Protein AF-A0A357N258-F1 (afdb_monomer_lite)

pLDDT: mean 84.49, std 18.46, range [40.38, 98.12]

Radius of gyration: 42.95 Å; chains: 1; bounding box: 142×40×71 Å

Structure (mmCIF, N/CA/C/O backbone):
data_AF-A0A357N258-F1
#
_entry.id   AF-A0A357N258-F1
#
loop_
_atom_site.group_PDB
_atom_site.id
_atom_site.type_symbol
_atom_site.label_atom_id
_atom_site.label_alt_id
_atom_site.label_comp_id
_atom_site.label_asym_id
_atom_site.label_entity_id
_atom_site.label_seq_id
_atom_site.pdbx_PDB_ins_code
_atom_site.Cartn_x
_atom_site.Cartn_y
_atom_site.Cartn_z
_atom_site.occupancy
_atom_site.B_iso_or_equiv
_atom_site.auth_seq_id
_atom_site.auth_comp_id
_atom_site.auth_asym_id
_atom_site.auth_atom_id
_atom_site.pdbx_PDB_model_num
ATOM 1 N N . LEU A 1 1 ? -15.682 -0.866 11.679 1.00 85.69 1 LEU A N 1
ATOM 2 C CA . LEU A 1 1 ? -14.856 -0.984 12.902 1.00 85.69 1 LEU A CA 1
ATOM 3 C C . LEU A 1 1 ? -14.341 -2.413 12.978 1.00 85.69 1 LEU A C 1
ATOM 5 O O . LEU A 1 1 ? -15.060 -3.310 12.553 1.00 85.69 1 LEU A O 1
ATOM 9 N N . LEU A 1 2 ? -13.116 -2.601 13.452 1.00 93.31 2 LEU A N 1
ATOM 10 C CA . LEU A 1 2 ? -12.487 -3.898 13.707 1.00 93.31 2 LEU A CA 1
ATOM 11 C C . LEU A 1 2 ? -12.126 -3.965 15.192 1.00 93.31 2 LEU A C 1
ATOM 13 O O . LEU A 1 2 ? -11.734 -2.947 15.751 1.00 93.31 2 LEU A O 1
ATOM 17 N N . SER A 1 3 ? -12.237 -5.127 15.827 1.00 91.81 3 SER A N 1
ATOM 18 C CA .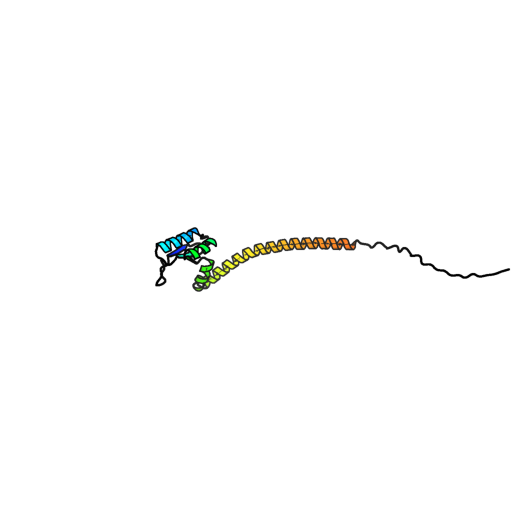 SER A 1 3 ? -11.905 -5.284 17.247 1.00 91.81 3 SER A CA 1
ATOM 19 C C . SER A 1 3 ? -10.856 -6.373 17.431 1.00 91.81 3 SER A C 1
ATOM 21 O O . SER A 1 3 ? -10.958 -7.428 16.810 1.00 91.81 3 SER A O 1
ATOM 23 N N . ASP A 1 4 ? -9.865 -6.123 18.288 1.00 90.06 4 ASP A N 1
ATOM 24 C CA . ASP A 1 4 ? -8.825 -7.099 18.668 1.00 90.06 4 ASP A CA 1
ATOM 25 C C . ASP A 1 4 ? -9.102 -7.755 20.036 1.00 90.06 4 ASP A C 1
ATOM 27 O O . ASP A 1 4 ? -8.235 -8.404 20.618 1.00 90.06 4 ASP A O 1
ATOM 31 N N . GLY A 1 5 ? -10.325 -7.578 20.548 1.00 90.62 5 GLY A N 1
ATOM 32 C CA . GLY A 1 5 ? -10.726 -7.905 21.912 1.00 90.62 5 GLY A CA 1
ATOM 33 C C . GLY A 1 5 ? -10.908 -6.619 22.720 1.00 90.62 5 GLY A C 1
ATOM 34 O O . GLY A 1 5 ? -11.983 -6.024 22.645 1.00 90.62 5 GLY A O 1
ATOM 35 N N . PRO A 1 6 ? -9.892 -6.163 23.476 1.00 91.06 6 PRO A N 1
ATOM 36 C CA . PRO A 1 6 ? -10.005 -4.978 24.325 1.00 91.06 6 PRO A CA 1
ATOM 37 C C . PRO A 1 6 ? -10.041 -3.660 23.542 1.00 91.06 6 PRO A C 1
ATOM 39 O O . PRO A 1 6 ? -10.493 -2.655 24.087 1.00 91.06 6 PRO A O 1
ATOM 42 N N . ASN A 1 7 ? -9.572 -3.631 22.288 1.00 92.81 7 ASN A N 1
ATOM 43 C CA . ASN A 1 7 ? -9.514 -2.407 21.498 1.00 92.81 7 ASN A CA 1
ATOM 44 C C . ASN A 1 7 ? -10.436 -2.461 20.284 1.00 92.81 7 ASN A C 1
ATOM 46 O O . ASN A 1 7 ? -10.644 -3.506 19.665 1.00 92.81 7 ASN A O 1
ATOM 50 N N . THR A 1 8 ? -10.920 -1.282 19.900 1.00 95.88 8 THR A N 1
ATOM 51 C CA . THR A 1 8 ? -11.628 -1.060 18.638 1.00 95.88 8 THR 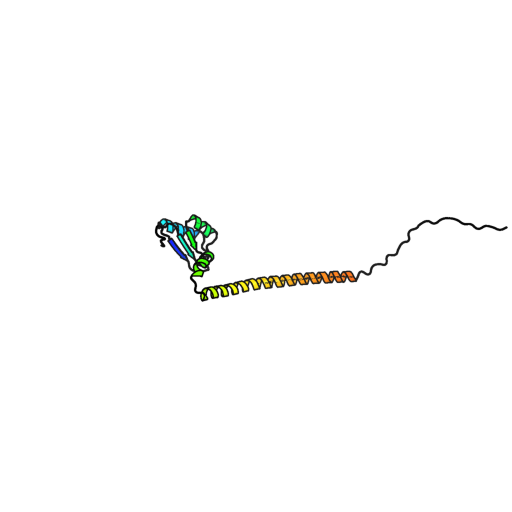A CA 1
ATOM 52 C C . THR A 1 8 ? -10.781 -0.186 17.720 1.00 95.88 8 THR A C 1
ATOM 54 O O . THR A 1 8 ? -10.117 0.740 18.177 1.00 95.88 8 THR A O 1
ATOM 57 N N . TRP A 1 9 ? -10.822 -0.471 16.425 1.00 96.62 9 TRP A N 1
ATOM 58 C CA . TRP A 1 9 ? -10.047 0.161 15.366 1.00 96.62 9 TRP A CA 1
ATOM 59 C C . TRP A 1 9 ? -10.969 0.657 14.253 1.00 96.62 9 TRP A C 1
ATOM 61 O O . TRP A 1 9 ? -11.891 -0.047 13.818 1.00 96.62 9 TRP A O 1
ATOM 71 N N . LEU A 1 10 ? -10.712 1.864 13.752 1.00 97.44 10 LEU A N 1
ATOM 72 C CA . LEU A 1 10 ? -11.411 2.394 12.586 1.00 97.44 10 LEU A CA 1
ATOM 73 C C . LEU A 1 10 ? -10.680 1.992 11.308 1.00 97.44 10 LEU A C 1
ATOM 75 O O . LEU A 1 10 ? -9.597 2.490 11.023 1.00 97.44 10 LEU A O 1
ATOM 79 N N . VAL A 1 11 ? -11.288 1.107 10.523 1.00 96.94 11 VAL A N 1
ATOM 80 C CA . VAL A 1 11 ? -10.700 0.628 9.268 1.00 96.94 11 VAL A CA 1
ATOM 81 C C . VAL A 1 11 ? -11.205 1.465 8.100 1.00 96.94 11 VAL A C 1
ATOM 83 O O . VAL A 1 11 ? -12.414 1.630 7.934 1.00 96.94 11 VAL A O 1
ATOM 86 N N . SER A 1 12 ? -10.281 1.953 7.278 1.00 96.00 12 SER A N 1
ATOM 87 C CA . SER A 1 12 ? -10.554 2.618 6.008 1.00 96.00 12 SER A CA 1
ATOM 88 C C . SER A 1 12 ? -9.860 1.864 4.881 1.00 96.00 12 SER A C 1
ATOM 90 O O . SER A 1 12 ? -8.638 1.720 4.876 1.00 96.00 12 SER A O 1
ATOM 92 N N . CYS A 1 13 ? -10.646 1.387 3.918 1.00 95.50 13 CYS A N 1
ATOM 93 C CA . CYS A 1 13 ? -10.145 0.677 2.747 1.00 95.50 13 CYS A CA 1
ATOM 94 C C . CYS A 1 13 ? -10.255 1.577 1.512 1.00 95.50 13 CYS A C 1
ATOM 96 O O . CYS A 1 13 ? -11.341 2.048 1.169 1.00 95.50 13 CYS A O 1
ATOM 98 N N . LYS A 1 14 ? -9.136 1.801 0.819 1.00 92.31 14 LYS A N 1
ATOM 99 C CA . LYS A 1 14 ? -9.077 2.516 -0.464 1.00 92.31 14 LYS A CA 1
ATOM 100 C C . LYS A 1 14 ? -8.501 1.593 -1.533 1.00 92.31 14 LYS A C 1
ATOM 102 O O . LYS A 1 14 ? -7.333 1.217 -1.468 1.00 92.31 14 LYS A O 1
ATOM 107 N N . HIS A 1 15 ? -9.312 1.249 -2.525 1.00 90.25 15 HIS A N 1
ATOM 108 C CA . HIS A 1 15 ? -8.920 0.352 -3.611 1.00 90.25 15 HIS A CA 1
ATOM 109 C C . HIS A 1 15 ? -8.378 1.127 -4.822 1.00 90.25 15 HIS A C 1
ATOM 111 O O . HIS A 1 15 ? -8.934 2.161 -5.186 1.00 90.25 15 HIS A O 1
ATOM 117 N N . GLY A 1 16 ? -7.315 0.615 -5.449 1.00 89.25 16 GLY A N 1
ATOM 118 C CA . GLY A 1 16 ? -6.722 1.165 -6.669 1.00 89.25 16 GLY A CA 1
ATOM 119 C C . GLY A 1 16 ? -5.239 1.535 -6.543 1.00 89.25 16 GLY A C 1
ATOM 120 O O . GLY A 1 16 ? -4.819 2.250 -5.633 1.00 89.25 16 GLY A O 1
ATOM 121 N N . LEU A 1 17 ? -4.450 1.114 -7.534 1.00 90.06 17 LEU A N 1
ATOM 122 C CA . LEU A 1 17 ? -2.988 1.292 -7.600 1.00 90.06 17 LEU A CA 1
ATOM 123 C C . LEU A 1 17 ? -2.534 2.754 -7.793 1.00 90.06 17 LEU A C 1
ATOM 125 O O . LEU A 1 17 ? -1.391 3.117 -7.489 1.00 90.06 17 LEU A O 1
ATOM 129 N N . ALA A 1 18 ? -3.421 3.604 -8.318 1.00 92.25 18 ALA A N 1
ATOM 130 C CA . ALA A 1 18 ? -3.134 5.012 -8.583 1.00 92.25 18 ALA A CA 1
ATOM 131 C C . ALA A 1 18 ? -3.230 5.894 -7.328 1.00 92.25 18 ALA A C 1
ATOM 133 O O . ALA A 1 18 ? -2.692 7.000 -7.329 1.00 92.25 18 ALA A O 1
ATOM 134 N N . TYR A 1 19 ? -3.864 5.417 -6.250 1.00 90.12 19 TYR A N 1
ATOM 135 C CA . TYR A 1 19 ? -4.030 6.215 -5.039 1.00 90.12 19 TYR A CA 1
ATOM 136 C C . TYR A 1 19 ? -2.679 6.586 -4.419 1.00 90.12 19 TYR A C 1
ATOM 138 O O . TYR A 1 19 ? -1.803 5.740 -4.209 1.00 90.12 19 TYR A O 1
ATOM 146 N N . ARG A 1 20 ? -2.538 7.881 -4.128 1.00 95.31 20 ARG A N 1
ATOM 147 C CA . ARG A 1 20 ? -1.450 8.469 -3.350 1.00 95.31 20 ARG A CA 1
ATOM 148 C C . ARG A 1 20 ? -2.071 9.102 -2.118 1.00 95.31 20 ARG A C 1
ATOM 150 O O . ARG A 1 20 ? -2.828 10.063 -2.234 1.00 95.31 20 ARG A O 1
ATOM 157 N N . ILE A 1 21 ? -1.844 8.500 -0.956 1.00 95.94 21 ILE A N 1
ATOM 158 C CA . ILE A 1 21 ? -2.441 8.979 0.290 1.00 95.94 21 ILE A CA 1
ATOM 159 C C . ILE A 1 21 ? -1.448 9.901 0.988 1.00 95.94 21 ILE A C 1
ATOM 161 O O . ILE A 1 21 ? -0.381 9.463 1.415 1.00 95.94 21 ILE A O 1
ATOM 165 N N . GLY A 1 22 ? -1.816 11.172 1.097 1.00 96.56 22 GLY A N 1
ATOM 166 C CA . GLY A 1 22 ? -1.041 12.182 1.805 1.00 96.56 22 GLY A CA 1
ATOM 167 C C . GLY A 1 22 ? -1.503 12.399 3.247 1.00 96.56 22 GLY A C 1
ATOM 168 O O . GLY A 1 22 ? -2.453 11.786 3.741 1.00 96.56 22 GLY A O 1
ATOM 169 N N . THR A 1 23 ? -0.846 13.347 3.907 1.00 98.06 23 THR A N 1
ATOM 170 C CA . THR A 1 23 ? -1.051 13.729 5.313 1.00 98.06 23 THR A CA 1
ATOM 171 C C . THR A 1 23 ? -2.501 14.062 5.660 1.00 98.06 23 THR A C 1
ATOM 173 O O . THR A 1 23 ? -2.979 13.668 6.720 1.00 98.06 23 THR A O 1
ATOM 176 N N . ALA A 1 24 ? -3.224 14.762 4.778 1.00 97.44 24 ALA A N 1
ATOM 177 C CA . ALA A 1 24 ? -4.591 15.209 5.053 1.00 97.44 24 ALA A CA 1
ATOM 178 C C . ALA A 1 24 ? -5.548 14.035 5.319 1.00 97.44 24 ALA A C 1
ATOM 180 O O . ALA A 1 24 ? -6.217 14.010 6.348 1.00 97.44 24 ALA A O 1
ATOM 181 N N . ALA A 1 25 ? -5.540 13.027 4.443 1.00 95.94 25 ALA A N 1
ATOM 182 C CA . ALA A 1 25 ? -6.396 11.848 4.572 1.00 95.94 25 ALA A CA 1
ATOM 183 C C . ALA A 1 25 ? -6.056 11.009 5.817 1.00 95.94 25 ALA A C 1
ATOM 185 O O . ALA A 1 25 ? -6.940 10.440 6.454 1.00 95.94 25 ALA A O 1
ATOM 186 N N . VAL A 1 26 ? -4.775 10.945 6.187 1.00 97.75 26 VAL A N 1
ATOM 187 C CA . VAL A 1 26 ? -4.323 10.242 7.395 1.00 97.75 26 VAL A CA 1
ATOM 188 C C . VAL A 1 26 ? -4.747 10.983 8.663 1.00 97.75 26 VAL A C 1
ATOM 190 O O . VAL A 1 26 ? -5.240 10.362 9.604 1.00 97.75 26 VAL A O 1
ATOM 193 N N . ASN A 1 27 ? -4.604 12.311 8.681 1.00 98.12 27 ASN A N 1
ATOM 194 C CA . ASN A 1 27 ? -5.049 13.149 9.793 1.00 98.12 27 ASN A CA 1
ATOM 195 C C . ASN A 1 27 ? -6.559 13.053 10.002 1.00 98.12 27 ASN A C 1
ATOM 197 O O . ASN A 1 27 ? -7.008 12.944 11.141 1.00 98.12 27 ASN A O 1
ATOM 201 N N . GLU A 1 28 ? -7.327 13.058 8.914 1.00 97.88 28 GLU A N 1
ATOM 202 C CA . GLU A 1 28 ? -8.772 12.860 8.960 1.00 97.88 28 GLU A CA 1
ATOM 203 C C . GLU A 1 28 ? -9.114 11.497 9.571 1.00 97.88 28 GLU A C 1
ATOM 205 O O . GLU A 1 28 ? -9.854 11.438 10.550 1.00 97.88 28 GLU A O 1
ATOM 210 N N . LEU A 1 29 ? -8.512 10.409 9.077 1.00 97.81 29 LEU A N 1
ATOM 211 C CA . LEU A 1 29 ? -8.757 9.068 9.609 1.00 97.81 29 LEU A CA 1
ATOM 212 C C . LEU A 1 29 ? -8.436 8.969 11.107 1.00 97.81 29 LEU A C 1
ATOM 214 O O . LEU A 1 29 ? -9.236 8.431 11.871 1.00 97.81 29 LEU A O 1
ATOM 218 N N . GLY A 1 30 ? -7.292 9.506 11.535 1.00 97.62 30 GLY A N 1
ATOM 219 C CA . GLY A 1 30 ? -6.911 9.527 12.947 1.00 97.62 30 GLY A CA 1
ATOM 220 C C . GLY A 1 30 ? -7.866 10.358 13.805 1.00 97.62 30 GLY A C 1
ATOM 221 O O . GLY A 1 30 ? -8.216 9.952 14.914 1.00 97.62 30 GLY A O 1
ATOM 222 N N . ALA A 1 31 ? -8.338 11.497 13.293 1.00 97.69 31 ALA A N 1
ATOM 223 C CA . ALA A 1 31 ? -9.328 12.320 13.979 1.00 97.69 31 ALA A CA 1
ATOM 224 C C . ALA A 1 31 ? -10.668 11.586 14.133 1.00 97.69 31 ALA A C 1
ATOM 226 O O . ALA A 1 31 ? -11.193 11.529 15.245 1.00 97.69 31 ALA A O 1
ATOM 227 N N . VAL A 1 32 ? -11.186 10.967 13.066 1.00 97.81 32 VAL A N 1
ATOM 228 C CA . VAL A 1 32 ? -12.437 10.192 13.122 1.00 97.81 32 VAL A CA 1
ATOM 229 C C . VAL A 1 32 ? -12.292 8.984 14.049 1.00 97.81 32 VAL A C 1
ATOM 231 O O . VAL A 1 32 ? -13.203 8.707 14.825 1.00 97.81 32 VAL A O 1
ATOM 234 N N . ALA A 1 33 ? -11.144 8.299 14.037 1.00 97.12 33 ALA A N 1
ATOM 235 C CA . ALA A 1 33 ? -10.884 7.179 14.939 1.00 97.12 33 ALA A CA 1
ATOM 236 C C . ALA A 1 33 ? -10.984 7.605 16.413 1.00 97.12 33 ALA A C 1
ATOM 238 O O . ALA A 1 33 ? -11.713 6.980 17.183 1.00 97.12 33 ALA A O 1
ATOM 239 N N . ARG A 1 34 ? -10.325 8.709 16.792 1.00 95.75 34 ARG A N 1
ATOM 240 C CA . ARG A 1 34 ? -10.377 9.238 18.165 1.00 95.75 34 ARG A CA 1
ATOM 241 C C . ARG A 1 34 ? -11.770 9.709 18.562 1.00 95.75 34 ARG A C 1
ATOM 243 O O . ARG A 1 34 ? -12.220 9.402 19.661 1.00 95.75 34 ARG A O 1
ATOM 250 N N . LEU A 1 35 ? -12.456 10.433 17.676 1.00 96.38 35 LEU A N 1
ATOM 251 C CA . LEU A 1 35 ? -13.828 10.886 17.923 1.00 96.38 35 LEU A CA 1
ATOM 252 C C . LEU A 1 35 ? -14.792 9.705 18.095 1.00 96.38 35 LEU A C 1
ATOM 254 O O . LEU A 1 35 ? -15.722 9.783 18.888 1.00 96.38 35 LEU A O 1
ATOM 258 N N . GLY A 1 36 ? -14.542 8.600 17.391 1.00 93.69 36 GLY A N 1
ATOM 259 C CA . GLY A 1 36 ? -15.295 7.354 17.511 1.00 93.69 36 GLY A CA 1
ATOM 260 C C . GLY A 1 36 ? -14.896 6.465 18.693 1.00 93.69 36 GLY A C 1
ATOM 261 O O . GLY A 1 36 ? -15.399 5.349 18.783 1.00 93.69 36 GLY A O 1
ATOM 262 N N . GLY A 1 37 ? -13.982 6.905 19.568 1.00 94.19 37 GLY A N 1
ATOM 263 C CA . GLY A 1 37 ? -13.512 6.115 20.712 1.00 94.19 37 GLY A CA 1
ATOM 264 C C . GLY A 1 37 ? -12.664 4.893 20.338 1.00 94.19 37 GLY A C 1
ATOM 265 O O . GLY A 1 37 ? -12.471 4.001 21.162 1.00 94.19 37 GLY A O 1
ATOM 266 N N . ALA A 1 38 ? -12.162 4.822 19.103 1.00 96.56 38 ALA A N 1
ATOM 267 C CA . ALA A 1 38 ? -11.245 3.774 18.681 1.00 96.56 38 ALA A CA 1
ATOM 268 C C . ALA A 1 38 ? -9.829 4.045 19.218 1.00 96.56 38 ALA A C 1
ATOM 270 O O . ALA A 1 38 ? -9.406 5.193 19.359 1.00 96.56 38 ALA A O 1
ATOM 271 N N . LYS A 1 39 ? -9.060 2.977 19.445 1.00 95.06 39 LYS A N 1
ATOM 272 C CA . LYS A 1 39 ? -7.630 3.042 19.785 1.00 95.06 39 LYS A CA 1
ATOM 273 C C . LYS A 1 39 ? -6.806 3.713 18.683 1.00 95.06 39 LYS A C 1
ATOM 275 O O . LYS A 1 39 ? -5.797 4.348 18.971 1.00 95.06 39 LYS A O 1
ATOM 280 N N . GLY A 1 40 ? -7.226 3.552 17.431 1.00 95.88 40 GLY A N 1
ATOM 281 C CA . GLY A 1 40 ? -6.518 4.070 16.271 1.00 95.88 40 GLY A CA 1
ATOM 282 C C . GLY A 1 40 ? -7.240 3.784 14.960 1.00 95.88 40 GLY A C 1
ATOM 283 O O . GLY A 1 40 ? -8.333 3.203 14.932 1.00 95.88 40 GLY A O 1
ATOM 284 N N . GLY A 1 41 ? -6.613 4.215 13.870 1.00 97.38 41 GLY A N 1
ATOM 285 C CA . GLY A 1 41 ? -7.055 3.934 12.507 1.00 97.38 41 GLY A CA 1
ATOM 286 C C . GLY A 1 41 ? -6.238 2.815 11.861 1.00 97.38 41 GLY A C 1
ATOM 287 O O . GLY A 1 41 ? -5.064 2.653 12.170 1.00 97.38 41 GLY A O 1
ATOM 288 N N . LEU A 1 42 ? -6.837 2.080 10.929 1.00 97.25 42 LEU A N 1
ATOM 289 C CA . LEU A 1 42 ? -6.148 1.162 10.025 1.00 97.25 42 LEU A CA 1
ATOM 290 C C . LEU A 1 42 ? -6.483 1.565 8.590 1.00 97.25 42 LEU A C 1
ATOM 292 O O . LEU A 1 42 ? -7.634 1.477 8.165 1.00 97.25 42 LEU A O 1
ATOM 296 N N . LEU A 1 43 ? -5.482 2.026 7.848 1.00 97.31 43 LEU A N 1
ATOM 297 C CA . LEU A 1 43 ? -5.598 2.379 6.441 1.00 97.31 43 LEU A CA 1
ATOM 298 C C . LEU A 1 43 ? -5.075 1.229 5.582 1.00 97.31 43 LEU A C 1
ATOM 300 O O . LEU A 1 43 ? -3.888 0.911 5.629 1.00 97.31 43 LEU A O 1
ATOM 304 N N . ILE A 1 44 ? -5.946 0.658 4.754 1.00 97.00 44 ILE A N 1
ATOM 305 C CA . ILE A 1 44 ? -5.593 -0.404 3.810 1.00 97.00 44 ILE A CA 1
ATOM 306 C C . ILE A 1 44 ? -5.729 0.132 2.390 1.00 97.00 44 ILE A C 1
ATOM 308 O O . ILE A 1 44 ? -6.790 0.634 2.004 1.00 97.00 44 ILE A O 1
ATOM 312 N N . THR A 1 45 ? -4.666 0.025 1.595 1.00 96.19 45 THR A N 1
ATOM 313 C CA . THR A 1 45 ? -4.703 0.403 0.183 1.00 96.19 45 THR A CA 1
ATOM 314 C C . THR A 1 45 ? -3.735 -0.390 -0.684 1.00 96.19 45 THR A C 1
ATOM 316 O O . THR A 1 45 ? -2.639 -0.742 -0.271 1.00 96.19 45 THR A O 1
ATOM 319 N N . GLU A 1 46 ? -4.126 -0.628 -1.932 1.00 95.56 46 GLU A N 1
ATOM 320 C CA . GLU A 1 46 ? -3.226 -1.165 -2.960 1.00 95.56 46 GLU A CA 1
ATOM 321 C C . GLU A 1 46 ? -2.268 -0.105 -3.516 1.00 95.56 46 GLU A C 1
ATOM 323 O O . GLU A 1 46 ? -1.213 -0.439 -4.057 1.00 95.56 46 GLU A O 1
ATOM 328 N N . GLY A 1 47 ? -2.642 1.174 -3.404 1.00 94.88 47 GLY A N 1
ATOM 329 C CA . GLY A 1 47 ? -1.821 2.306 -3.807 1.00 94.88 47 GLY A CA 1
ATOM 330 C C . GLY A 1 47 ? -0.642 2.528 -2.862 1.00 94.88 47 GLY A C 1
ATOM 331 O O . GLY A 1 47 ? -0.137 1.613 -2.213 1.00 94.88 47 GLY A O 1
ATOM 332 N N . ARG A 1 48 ? -0.169 3.771 -2.777 1.00 96.94 48 ARG A N 1
ATOM 333 C CA . ARG A 1 48 ? 0.968 4.126 -1.921 1.00 96.94 48 ARG A CA 1
ATOM 334 C C . ARG A 1 48 ? 0.591 5.234 -0.956 1.00 96.94 48 ARG A C 1
ATOM 336 O O . ARG A 1 48 ? -0.047 6.208 -1.354 1.00 96.94 48 ARG A O 1
ATOM 343 N N . VAL A 1 49 ? 1.051 5.125 0.284 1.00 97.12 49 VAL A N 1
ATOM 344 C CA . VAL A 1 49 ? 1.042 6.263 1.206 1.00 97.12 49 VAL A CA 1
ATOM 345 C C . VAL A 1 49 ? 2.326 7.060 0.998 1.00 97.12 49 VAL A C 1
ATOM 347 O O . VAL A 1 49 ? 3.424 6.507 0.925 1.00 97.12 49 VAL A O 1
ATOM 350 N N . GLU A 1 50 ? 2.183 8.367 0.820 1.00 97.12 50 GLU A N 1
ATOM 351 C CA . GLU A 1 50 ? 3.311 9.270 0.622 1.00 97.12 50 GLU A CA 1
ATOM 352 C C . GLU A 1 50 ? 4.152 9.375 1.895 1.00 97.12 50 GLU A C 1
ATOM 354 O O . GLU A 1 50 ? 3.685 9.082 2.996 1.00 97.12 50 GLU A O 1
ATOM 359 N N . ARG A 1 51 ? 5.406 9.817 1.760 1.00 96.44 51 ARG A N 1
ATOM 360 C CA . ARG A 1 51 ? 6.339 9.913 2.891 1.00 96.44 51 ARG A CA 1
ATOM 361 C C . ARG A 1 51 ? 5.768 10.747 4.041 1.00 96.44 51 ARG A C 1
ATOM 363 O O . ARG A 1 51 ? 5.837 10.325 5.192 1.00 96.44 51 ARG A O 1
ATOM 370 N N . ASP A 1 52 ? 5.166 11.887 3.720 1.00 96.62 52 ASP A N 1
ATOM 371 C CA . ASP A 1 52 ? 4.573 12.772 4.724 1.00 96.62 52 ASP A CA 1
ATOM 372 C C . ASP A 1 52 ? 3.300 12.164 5.329 1.00 96.62 52 ASP A C 1
ATOM 374 O O . ASP A 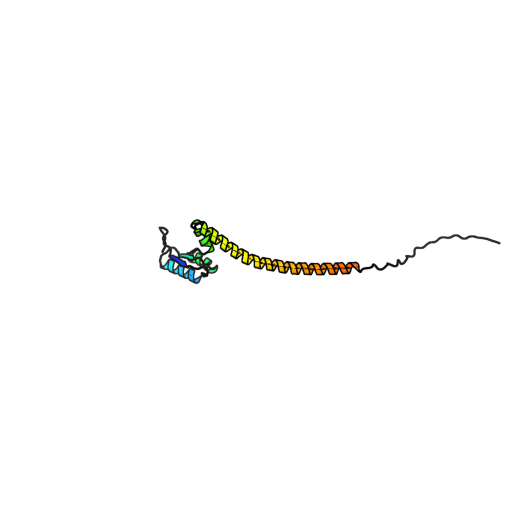1 52 ? 3.052 12.312 6.525 1.00 96.62 52 ASP A O 1
ATOM 378 N N . GLY A 1 53 ? 2.546 11.394 4.537 1.00 96.69 53 GLY A N 1
ATO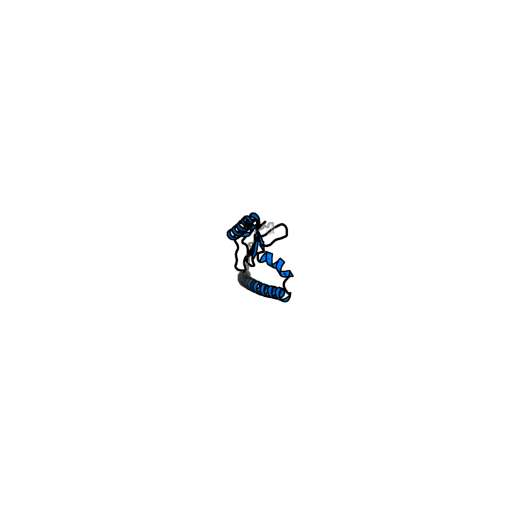M 379 C CA . GLY A 1 53 ? 1.412 10.604 5.015 1.00 96.69 53 GLY A CA 1
ATOM 380 C C . GLY A 1 53 ? 1.832 9.521 6.011 1.00 96.69 53 GLY A C 1
ATOM 381 O O . GLY A 1 53 ? 1.184 9.360 7.041 1.00 96.69 53 GLY A O 1
ATOM 382 N N . LEU A 1 54 ? 2.949 8.831 5.764 1.00 96.88 54 LEU A N 1
ATOM 383 C CA . LEU A 1 54 ? 3.519 7.856 6.701 1.00 96.88 54 LEU A CA 1
ATOM 384 C C . LEU A 1 54 ? 3.967 8.528 8.006 1.00 96.88 54 LEU A C 1
ATOM 386 O O . LEU A 1 54 ? 3.638 8.045 9.086 1.00 96.88 54 LEU A O 1
ATOM 390 N N . ALA A 1 55 ? 4.642 9.677 7.918 1.00 97.00 55 ALA A N 1
ATOM 391 C CA . ALA A 1 55 ? 5.048 10.443 9.098 1.00 97.00 55 ALA A CA 1
ATOM 392 C C . ALA A 1 55 ? 3.844 10.979 9.898 1.00 97.00 55 ALA A C 1
ATOM 394 O O . ALA A 1 55 ? 3.901 11.099 11.122 1.00 97.00 55 ALA A O 1
ATOM 395 N N . ALA A 1 56 ? 2.744 11.318 9.222 1.00 97.19 56 ALA A N 1
ATOM 396 C CA . ALA A 1 56 ? 1.491 11.682 9.873 1.00 97.19 56 ALA A CA 1
ATOM 397 C C . ALA A 1 56 ? 0.826 10.474 10.546 1.00 97.19 56 ALA A C 1
ATOM 399 O O . ALA A 1 56 ? 0.273 10.616 11.635 1.00 97.19 56 ALA A O 1
ATOM 400 N N . ALA A 1 57 ? 0.911 9.291 9.936 1.00 97.25 57 ALA A N 1
ATOM 401 C CA . ALA A 1 57 ? 0.275 8.077 10.436 1.00 97.25 57 ALA A CA 1
ATOM 402 C C . ALA A 1 57 ? 0.813 7.680 11.815 1.00 97.25 57 ALA A C 1
ATOM 404 O O . ALA A 1 57 ? 0.030 7.435 12.734 1.00 97.25 57 ALA A O 1
ATOM 405 N N . GLU A 1 58 ? 2.135 7.757 11.994 1.00 95.06 58 GLU A N 1
ATOM 406 C CA . GLU A 1 58 ? 2.794 7.533 13.287 1.00 95.06 58 GLU A CA 1
ATOM 407 C C . GLU A 1 58 ? 2.277 8.488 14.376 1.00 95.06 58 GLU A C 1
ATOM 409 O O . GLU A 1 58 ? 2.018 8.072 15.503 1.00 95.06 58 GLU A O 1
ATOM 414 N N . LYS A 1 59 ? 2.053 9.765 14.036 1.00 96.31 59 LYS A N 1
ATOM 415 C CA . LYS A 1 59 ? 1.564 10.790 14.978 1.00 96.31 59 LYS A CA 1
ATOM 416 C C . LYS A 1 59 ? 0.079 10.653 15.309 1.00 96.31 59 LYS A C 1
ATOM 418 O O . LYS A 1 59 ? -0.358 11.124 16.354 1.00 96.31 59 LYS A O 1
ATOM 423 N N . GLN A 1 60 ? -0.705 10.076 14.402 1.00 96.50 60 GLN A N 1
ATOM 424 C CA . GLN A 1 60 ? -2.164 10.006 14.497 1.00 96.50 60 GLN A CA 1
ATOM 425 C C . GLN A 1 60 ? -2.678 8.642 14.973 1.00 96.50 60 GLN A C 1
ATOM 427 O O . GLN A 1 60 ? -3.892 8.433 14.978 1.00 96.50 60 GLN A O 1
ATOM 432 N N . SER A 1 61 ? -1.782 7.729 15.368 1.00 95.81 61 SER A N 1
ATOM 433 C CA . SER A 1 61 ? -2.124 6.341 15.714 1.00 95.81 61 SER A CA 1
ATOM 434 C C . SER A 1 61 ? -2.863 5.634 14.570 1.00 95.81 61 SER A C 1
ATOM 436 O O . SER A 1 61 ? -3.863 4.946 14.782 1.00 95.81 61 SER A O 1
ATOM 438 N N . VAL A 1 62 ? -2.388 5.844 13.339 1.00 97.81 62 VAL A N 1
ATOM 439 C CA . VAL A 1 62 ? -2.903 5.183 12.137 1.00 97.81 62 VAL A CA 1
ATOM 440 C C . VAL A 1 62 ? -1.891 4.145 11.673 1.00 97.81 62 VAL A C 1
ATOM 442 O O . VAL A 1 62 ? -0.753 4.470 11.345 1.00 97.81 62 VAL A O 1
ATOM 445 N N . GLU A 1 63 ? -2.316 2.891 11.610 1.00 96.56 63 GLU A N 1
ATOM 446 C CA . GLU A 1 63 ? -1.554 1.819 10.985 1.00 96.56 63 GLU A CA 1
ATOM 447 C C . GLU A 1 63 ? -1.805 1.806 9.473 1.00 96.56 63 GLU A C 1
ATOM 449 O O . GLU A 1 63 ? -2.923 2.037 9.009 1.00 96.56 63 GLU A O 1
ATOM 454 N N . VAL A 1 64 ? -0.752 1.563 8.691 1.00 97.56 64 VAL A N 1
ATOM 455 C CA . VAL A 1 64 ? -0.787 1.653 7.227 1.00 97.56 64 VAL A CA 1
ATOM 456 C C . VAL A 1 64 ? -0.372 0.330 6.597 1.00 97.56 64 VAL A C 1
ATOM 458 O O . VAL A 1 64 ? 0.772 -0.106 6.742 1.00 97.56 64 VAL A O 1
ATOM 461 N N . LEU A 1 65 ? -1.283 -0.231 5.804 1.00 96.88 65 LEU A N 1
ATOM 462 C CA . LEU A 1 65 ? -1.059 -1.353 4.901 1.00 96.88 65 LEU A CA 1
ATOM 463 C C . LEU A 1 65 ? -1.228 -0.862 3.458 1.00 96.88 65 LEU A C 1
ATOM 465 O O . LEU A 1 65 ? -2.313 -0.943 2.886 1.00 96.88 65 LEU A O 1
ATOM 469 N N . ASP A 1 66 ? -0.159 -0.298 2.894 1.00 96.50 66 ASP A N 1
ATOM 470 C CA . ASP A 1 66 ? -0.099 0.151 1.498 1.00 96.50 66 ASP A CA 1
ATOM 471 C C . ASP A 1 66 ? 0.473 -0.937 0.579 1.00 96.50 66 ASP A C 1
ATOM 473 O O . ASP A 1 66 ? 1.018 -1.915 1.077 1.00 96.50 66 ASP A O 1
ATOM 477 N N . GLY A 1 67 ? 0.392 -0.802 -0.748 1.00 94.62 67 GLY A N 1
ATOM 478 C CA . GLY A 1 67 ? 0.739 -1.874 -1.695 1.00 94.62 67 GLY A CA 1
ATOM 479 C C . GLY A 1 67 ? 2.042 -2.640 -1.378 1.00 94.62 67 GLY A C 1
ATOM 480 O O . GLY A 1 67 ? 2.008 -3.869 -1.286 1.00 94.62 67 GLY A O 1
ATOM 481 N N . PRO A 1 68 ? 3.184 -1.960 -1.139 1.00 93.38 68 PRO A N 1
ATOM 482 C CA . PRO A 1 68 ? 4.440 -2.612 -0.757 1.00 93.38 68 PRO A CA 1
ATOM 483 C C . PRO A 1 68 ? 4.411 -3.365 0.580 1.00 93.38 68 PRO A C 1
ATOM 485 O O . PRO A 1 68 ? 5.103 -4.370 0.712 1.00 93.38 68 PRO A O 1
ATOM 488 N N . ARG A 1 69 ? 3.653 -2.882 1.573 1.00 94.94 69 ARG A N 1
ATOM 489 C CA . ARG A 1 69 ? 3.507 -3.519 2.895 1.00 94.94 69 ARG A CA 1
ATOM 490 C C . ARG A 1 69 ? 2.430 -4.604 2.899 1.00 94.94 69 ARG A C 1
ATOM 492 O O . ARG A 1 69 ? 2.557 -5.596 3.606 1.00 94.94 69 ARG A O 1
ATOM 499 N N . LEU A 1 70 ? 1.389 -4.417 2.096 1.00 94.62 70 LEU A N 1
ATOM 500 C CA . LEU A 1 70 ? 0.233 -5.292 1.972 1.00 94.62 70 LEU A CA 1
ATOM 501 C C . LEU A 1 70 ? 0.587 -6.575 1.219 1.00 94.62 70 LEU A C 1
ATOM 503 O O . LEU A 1 70 ? 0.183 -7.657 1.636 1.00 94.62 70 LEU A O 1
ATOM 507 N N . TRP A 1 71 ? 1.363 -6.477 0.133 1.00 92.06 71 TRP A N 1
ATOM 508 C CA . TRP A 1 71 ? 1.665 -7.633 -0.712 1.00 92.06 71 TRP A CA 1
ATOM 509 C C . TRP A 1 71 ? 2.330 -8.801 0.041 1.00 92.06 71 TRP A C 1
ATOM 511 O O . TRP A 1 71 ? 1.826 -9.914 -0.084 1.00 92.06 71 TRP A O 1
ATOM 521 N N . PRO A 1 72 ? 3.377 -8.608 0.870 1.00 94.12 72 PRO A N 1
ATOM 522 C CA . PRO A 1 72 ? 3.979 -9.703 1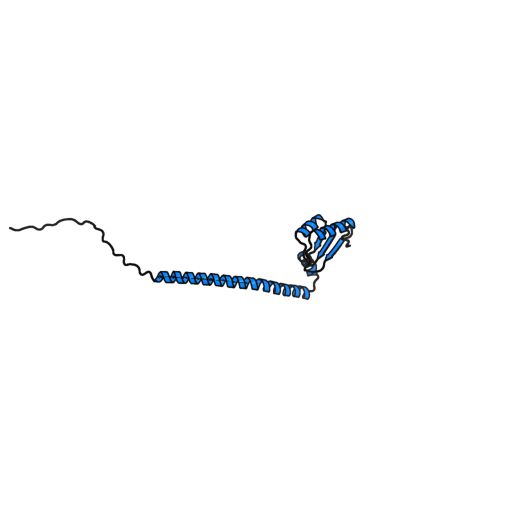.637 1.00 94.12 72 PRO A CA 1
ATOM 523 C C . PRO A 1 72 ? 3.016 -10.400 2.604 1.00 94.12 72 PRO A C 1
ATOM 525 O O . PRO A 1 72 ? 3.177 -11.588 2.863 1.00 94.12 72 PRO A O 1
ATOM 528 N N . LEU A 1 73 ? 2.022 -9.675 3.129 1.00 94.19 73 LEU A N 1
ATOM 529 C CA . LEU A 1 73 ? 0.998 -10.233 4.017 1.00 94.19 73 LEU A CA 1
ATOM 530 C C . LEU A 1 73 ? -0.060 -11.015 3.239 1.00 94.19 73 LEU A C 1
ATOM 532 O O . LEU A 1 73 ? -0.582 -12.004 3.738 1.00 94.19 73 LEU A O 1
ATOM 536 N N . LEU A 1 74 ? -0.371 -10.572 2.021 1.00 92.31 74 LEU A N 1
ATOM 537 C CA . LEU A 1 74 ? -1.375 -11.184 1.159 1.00 92.31 74 LEU A CA 1
ATOM 538 C C . LEU A 1 74 ? -0.834 -12.421 0.424 1.00 92.31 74 LEU A C 1
ATOM 540 O O . LEU A 1 74 ? -1.546 -13.412 0.283 1.00 92.31 74 LEU A O 1
ATOM 544 N N . GLN A 1 75 ? 0.426 -12.374 -0.021 1.00 92.94 75 GLN A N 1
ATOM 545 C CA . GLN A 1 75 ? 1.060 -13.388 -0.870 1.00 92.94 75 GLN A CA 1
ATOM 546 C C . GLN A 1 75 ? 0.901 -14.838 -0.364 1.00 92.94 75 GLN A C 1
ATOM 548 O O . GLN A 1 75 ? 0.612 -15.698 -1.193 1.00 92.94 75 GLN A O 1
ATOM 553 N N . PRO A 1 76 ? 1.032 -15.156 0.943 1.00 94.12 76 PRO A N 1
ATOM 554 C CA . PRO A 1 76 ? 0.887 -16.528 1.442 1.00 94.12 76 PRO A CA 1
ATOM 555 C C . PRO A 1 76 ? -0.516 -17.122 1.263 1.00 94.12 76 PRO A C 1
ATOM 557 O O . PRO A 1 76 ? -0.673 -18.337 1.315 1.00 94.12 76 PRO A O 1
ATOM 560 N N . TYR A 1 77 ? -1.528 -16.276 1.068 1.00 94.00 77 TYR A N 1
ATOM 561 C CA . TYR A 1 77 ? -2.921 -16.688 0.905 1.00 94.00 77 TYR A CA 1
ATOM 562 C C . TYR A 1 77 ? -3.337 -16.808 -0.567 1.00 94.00 77 TYR A C 1
ATOM 564 O O . TYR A 1 77 ? -4.475 -17.179 -0.853 1.00 94.00 77 TYR A O 1
ATOM 572 N N . LEU A 1 78 ? -2.446 -16.480 -1.510 1.00 92.25 78 LEU A N 1
ATOM 573 C CA . LEU A 1 78 ? -2.737 -16.592 -2.935 1.00 92.25 78 LEU A CA 1
ATOM 574 C C . LEU A 1 78 ? -2.540 -18.031 -3.436 1.00 92.25 78 LEU A C 1
ATOM 576 O O . LEU A 1 78 ? -1.550 -18.672 -3.084 1.00 92.25 78 LEU A O 1
ATOM 580 N N . PRO A 1 79 ? -3.409 -18.512 -4.346 1.00 94.94 79 PRO A N 1
ATOM 581 C CA . PRO A 1 79 ? -3.135 -19.718 -5.118 1.00 94.94 79 PRO A CA 1
ATOM 582 C C . PRO A 1 79 ? -1.823 -19.588 -5.902 1.00 94.94 79 PRO A C 1
ATOM 584 O O . PRO A 1 79 ? -1.497 -18.509 -6.417 1.00 94.94 79 PRO A O 1
ATOM 587 N N . ALA A 1 80 ? -1.090 -20.695 -6.038 1.00 90.50 80 ALA A N 1
ATOM 588 C CA . ALA A 1 80 ? 0.214 -20.722 -6.702 1.00 90.50 80 ALA A CA 1
ATOM 589 C C . ALA A 1 80 ? 0.146 -20.213 -8.156 1.00 90.50 80 ALA A C 1
ATOM 591 O O . ALA A 1 80 ? 1.070 -19.559 -8.647 1.00 90.50 80 ALA A O 1
ATOM 592 N N . GLU A 1 81 ? -0.972 -20.444 -8.844 1.00 91.94 81 GLU A N 1
ATOM 593 C CA . GLU A 1 81 ? -1.216 -19.996 -10.217 1.00 91.94 81 GLU A CA 1
ATOM 594 C C . GLU A 1 81 ? -1.310 -18.466 -10.323 1.00 91.94 81 GLU A C 1
ATOM 596 O O . GLU A 1 81 ? -0.927 -17.882 -11.340 1.00 91.94 81 GLU A O 1
ATOM 601 N N . ILE A 1 82 ? -1.817 -17.798 -9.282 1.00 91.38 82 ILE A N 1
ATOM 602 C CA . ILE A 1 82 ? -1.931 -16.337 -9.254 1.00 91.38 82 ILE A CA 1
ATOM 603 C C . ILE A 1 82 ? -0.572 -15.714 -8.936 1.00 91.38 82 ILE A C 1
ATOM 605 O O . ILE A 1 82 ? -0.148 -14.808 -9.654 1.00 91.38 82 ILE A O 1
ATOM 609 N N . ASP A 1 83 ? 0.148 -16.218 -7.927 1.00 90.06 83 ASP A N 1
ATOM 610 C CA . ASP A 1 83 ? 1.485 -15.707 -7.578 1.00 90.06 83 ASP A CA 1
ATOM 611 C C . ASP A 1 83 ? 2.460 -15.832 -8.763 1.00 90.06 83 ASP A C 1
ATOM 613 O O . ASP A 1 83 ? 3.117 -14.858 -9.145 1.00 90.06 83 ASP A O 1
ATOM 617 N N . THR A 1 84 ? 2.486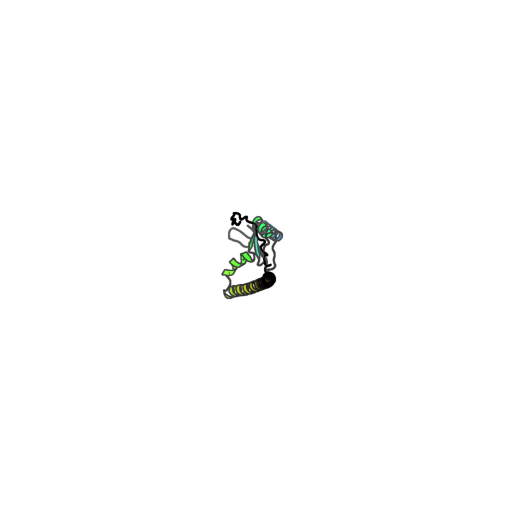 -16.991 -9.430 1.00 90.44 84 THR A N 1
ATOM 618 C CA . THR A 1 84 ? 3.336 -17.212 -10.613 1.00 90.44 84 THR A CA 1
ATOM 619 C C . THR A 1 84 ? 2.996 -16.266 -11.767 1.00 90.44 84 THR A C 1
ATOM 621 O O . THR A 1 84 ? 3.908 -15.677 -12.356 1.00 90.44 84 THR A O 1
ATOM 624 N N . ARG A 1 85 ? 1.705 -16.043 -12.055 1.00 90.94 85 ARG A N 1
ATOM 625 C CA . ARG A 1 85 ? 1.249 -15.104 -13.095 1.00 90.94 85 ARG A CA 1
ATOM 626 C C . ARG A 1 85 ? 1.615 -13.653 -12.781 1.00 90.94 85 ARG A C 1
ATOM 628 O O . ARG A 1 85 ? 2.024 -12.908 -13.678 1.00 90.94 85 ARG A O 1
ATOM 635 N N . VAL A 1 86 ? 1.473 -13.231 -11.526 1.00 89.38 86 VAL A N 1
ATOM 636 C CA . VAL A 1 86 ? 1.849 -11.875 -11.098 1.00 89.38 86 VAL A CA 1
ATOM 637 C C . VAL A 1 86 ? 3.355 -11.677 -11.278 1.00 89.38 86 VAL A C 1
ATOM 639 O O . VAL A 1 86 ? 3.778 -10.698 -11.897 1.00 89.38 86 VAL A O 1
ATOM 642 N N . ARG A 1 87 ? 4.174 -12.646 -10.844 1.00 89.19 87 ARG A N 1
ATOM 643 C CA . ARG A 1 87 ? 5.636 -12.601 -11.011 1.00 89.19 87 ARG A CA 1
ATOM 644 C C . ARG A 1 87 ? 6.070 -12.569 -12.474 1.00 89.19 87 ARG A C 1
ATOM 646 O O . ARG A 1 87 ? 6.960 -11.791 -12.817 1.00 89.19 87 ARG A O 1
ATOM 653 N N . SER A 1 88 ? 5.473 -13.390 -13.341 1.00 89.94 88 SER A N 1
ATOM 654 C CA . SER A 1 88 ? 5.840 -13.424 -14.763 1.00 89.94 88 SER A CA 1
ATOM 655 C C . SER A 1 88 ? 5.523 -12.101 -15.459 1.00 89.94 88 SER A C 1
ATOM 657 O O . SER A 1 88 ? 6.355 -11.579 -16.201 1.00 89.94 88 SER A O 1
ATOM 659 N N . THR A 1 89 ? 4.354 -11.525 -15.172 1.00 88.75 89 THR A N 1
ATOM 660 C CA . THR A 1 89 ? 3.917 -10.242 -15.741 1.00 88.75 89 THR A CA 1
ATOM 661 C C . THR A 1 89 ? 4.817 -9.102 -15.263 1.00 88.75 89 THR A C 1
ATOM 663 O O . THR A 1 89 ? 5.345 -8.350 -16.083 1.00 88.75 89 THR A O 1
ATOM 666 N N . ALA A 1 90 ? 5.107 -9.044 -13.958 1.00 88.00 90 ALA A N 1
ATOM 667 C CA . ALA A 1 90 ? 6.021 -8.056 -13.386 1.00 88.00 90 ALA A CA 1
ATOM 668 C C . ALA A 1 90 ? 7.445 -8.169 -13.964 1.00 88.00 90 ALA A C 1
ATOM 670 O O . ALA A 1 90 ? 8.084 -7.158 -14.262 1.00 88.00 90 ALA A O 1
ATOM 671 N N . ARG A 1 91 ? 7.946 -9.395 -14.180 1.00 89.69 91 ARG A N 1
ATOM 672 C CA . ARG A 1 91 ? 9.268 -9.629 -14.781 1.00 89.69 91 ARG A CA 1
ATOM 673 C C . ARG A 1 91 ? 9.332 -9.143 -16.226 1.00 89.69 91 ARG A C 1
ATOM 675 O O . ARG A 1 91 ? 10.325 -8.527 -16.604 1.00 89.69 91 ARG A O 1
ATOM 682 N N . LEU A 1 92 ? 8.293 -9.385 -17.024 1.00 86.31 92 LEU A N 1
ATOM 683 C CA . LEU A 1 92 ? 8.225 -8.905 -18.407 1.00 86.31 92 LEU A CA 1
ATOM 684 C C . LEU A 1 92 ? 8.254 -7.372 -18.476 1.00 86.31 92 LEU A C 1
ATOM 686 O O . LEU A 1 92 ? 8.993 -6.806 -19.282 1.00 86.31 92 LEU A O 1
ATOM 690 N N . GLU A 1 93 ? 7.503 -6.691 -17.611 1.00 88.44 93 GLU A N 1
ATOM 691 C CA . GLU A 1 93 ? 7.510 -5.225 -17.541 1.00 88.44 93 GLU A CA 1
ATOM 692 C C . GLU A 1 93 ? 8.864 -4.660 -17.101 1.00 88.44 93 GLU A C 1
ATOM 694 O O . GLU A 1 93 ? 9.356 -3.699 -17.699 1.00 88.44 93 GLU A O 1
ATOM 699 N N . ALA A 1 94 ? 9.498 -5.274 -16.098 1.00 87.81 94 ALA A N 1
ATOM 700 C CA . ALA A 1 94 ? 10.825 -4.875 -15.641 1.00 87.81 94 ALA A CA 1
ATOM 701 C C . ALA A 1 94 ? 11.875 -5.043 -16.751 1.00 87.81 94 ALA A C 1
ATOM 703 O O . ALA A 1 94 ? 12.647 -4.121 -17.020 1.00 87.81 94 ALA A O 1
ATOM 704 N N . LEU A 1 95 ? 11.861 -6.185 -17.447 1.00 92.12 95 LEU A N 1
ATOM 705 C CA . LEU A 1 95 ? 12.781 -6.458 -18.551 1.00 92.12 95 LEU A CA 1
ATOM 706 C C . LEU A 1 95 ? 12.613 -5.464 -19.703 1.00 92.12 95 LEU A C 1
ATOM 708 O O . LEU A 1 95 ? 13.614 -5.013 -20.247 1.00 92.12 95 LEU A O 1
ATOM 712 N N . ARG A 1 96 ? 11.381 -5.059 -20.040 1.00 90.94 96 ARG A N 1
ATOM 713 C CA . ARG A 1 96 ? 11.140 -4.032 -21.070 1.00 90.94 96 ARG A CA 1
ATOM 714 C C . ARG A 1 96 ? 11.807 -2.699 -20.726 1.00 90.94 96 ARG A C 1
ATOM 716 O O . ARG A 1 96 ? 12.420 -2.089 -21.595 1.00 90.94 96 ARG A O 1
ATOM 723 N N . ARG A 1 97 ? 11.722 -2.259 -19.466 1.00 90.50 97 ARG A N 1
ATOM 724 C CA . ARG A 1 97 ? 12.349 -1.002 -19.017 1.00 90.50 97 ARG A CA 1
ATOM 725 C C . ARG A 1 97 ? 13.875 -1.093 -19.021 1.00 90.50 97 ARG A C 1
ATOM 727 O O . ARG A 1 97 ? 14.531 -0.179 -19.509 1.00 90.50 97 ARG A O 1
ATOM 734 N N . ILE A 1 98 ? 14.423 -2.209 -18.536 1.00 93.88 98 ILE A N 1
ATOM 735 C CA . ILE A 1 98 ? 15.873 -2.457 -18.510 1.00 93.88 98 ILE A CA 1
ATOM 736 C C . ILE A 1 98 ? 16.442 -2.559 -19.931 1.00 93.88 98 ILE A C 1
ATOM 738 O O . ILE A 1 98 ? 17.521 -2.037 -20.197 1.00 93.88 98 ILE A O 1
ATOM 742 N N . ALA A 1 99 ? 15.721 -3.190 -20.860 1.00 94.00 99 ALA A N 1
ATOM 743 C CA . ALA A 1 99 ? 16.164 -3.332 -22.244 1.00 94.00 99 ALA A CA 1
ATOM 744 C C . ALA A 1 99 ? 16.359 -1.970 -22.927 1.00 94.00 99 ALA A C 1
ATOM 746 O O . ALA A 1 99 ? 17.364 -1.772 -23.601 1.00 94.00 99 ALA A O 1
ATOM 747 N N . ILE A 1 100 ? 15.452 -1.011 -22.707 1.00 93.06 100 ILE A N 1
ATOM 748 C CA . ILE A 1 100 ? 15.561 0.338 -23.286 1.00 93.06 100 ILE A CA 1
ATOM 749 C C . ILE A 1 100 ? 16.822 1.045 -22.777 1.00 93.06 100 ILE A C 1
ATOM 751 O O . ILE A 1 100 ? 17.596 1.575 -23.574 1.00 93.06 100 ILE A O 1
ATOM 755 N N . SER A 1 101 ? 17.068 1.018 -21.464 1.00 93.25 101 SER A N 1
ATOM 756 C CA . SER A 1 101 ? 18.270 1.636 -20.893 1.00 93.25 101 SER A CA 1
ATOM 757 C C . SER A 1 101 ? 19.551 0.922 -21.324 1.00 93.25 101 SER A C 1
ATOM 759 O O . SER A 1 101 ? 20.550 1.579 -21.599 1.00 93.25 101 SER A O 1
ATOM 761 N N . ALA A 1 102 ? 19.527 -0.411 -21.421 1.00 95.88 102 ALA A N 1
ATOM 762 C CA . ALA A 1 102 ? 20.673 -1.201 -21.857 1.00 95.88 102 ALA A CA 1
ATOM 763 C C . ALA A 1 102 ? 21.033 -0.907 -23.317 1.00 95.88 102 ALA A C 1
ATOM 765 O O . ALA A 1 102 ? 22.198 -0.671 -23.617 1.00 95.88 102 ALA A O 1
ATOM 766 N N . LEU A 1 103 ? 20.039 -0.843 -24.208 1.00 96.81 103 LEU A N 1
ATOM 767 C CA . LEU A 1 103 ? 20.253 -0.458 -25.602 1.00 96.81 103 LEU A CA 1
ATOM 768 C C . LEU A 1 103 ? 20.836 0.955 -25.707 1.00 96.81 103 LEU A C 1
ATOM 770 O O . LEU A 1 103 ? 21.800 1.147 -26.441 1.00 96.81 103 LEU A O 1
ATOM 774 N N . GLY A 1 104 ? 20.321 1.917 -24.932 1.00 96.19 104 GLY A N 1
ATOM 775 C CA . GLY A 1 104 ? 20.872 3.276 -24.884 1.00 96.19 104 GLY A CA 1
ATOM 776 C C . GLY A 1 104 ? 22.319 3.336 -24.377 1.00 96.19 104 GLY A C 1
ATOM 777 O O . GLY A 1 104 ? 23.140 4.067 -24.924 1.00 96.19 104 GLY A O 1
ATOM 778 N N . ALA A 1 105 ? 22.665 2.538 -23.365 1.00 97.06 105 ALA A N 1
ATOM 779 C CA . ALA A 1 105 ? 24.038 2.445 -22.873 1.00 97.06 105 ALA A CA 1
ATOM 780 C C . ALA A 1 105 ? 24.977 1.798 -23.906 1.00 97.06 105 ALA A C 1
ATOM 782 O O . ALA A 1 105 ? 26.102 2.261 -24.090 1.00 97.06 105 ALA A O 1
ATOM 783 N N . VAL A 1 106 ? 24.511 0.760 -24.609 1.00 97.88 106 VAL A N 1
ATOM 784 C CA . VAL A 1 106 ? 25.274 0.081 -25.666 1.00 97.88 106 VAL A CA 1
ATOM 785 C C . VAL A 1 106 ? 25.540 1.020 -26.840 1.00 97.88 106 VAL A C 1
ATOM 787 O O . VAL A 1 106 ? 26.677 1.088 -27.298 1.00 97.88 106 VAL A O 1
ATOM 790 N N . THR A 1 107 ? 24.543 1.773 -27.313 1.00 97.94 107 THR A N 1
ATOM 791 C CA . THR A 1 107 ? 24.734 2.714 -28.430 1.00 97.94 107 THR A CA 1
ATOM 792 C C . THR A 1 107 ? 25.697 3.839 -28.066 1.00 97.94 107 THR A C 1
ATOM 794 O O . THR A 1 107 ? 26.603 4.135 -28.844 1.00 97.94 107 THR A O 1
ATOM 797 N N . LEU A 1 108 ? 25.560 4.423 -26.870 1.00 97.62 108 LEU A N 1
ATOM 798 C CA . LEU A 1 108 ? 26.482 5.442 -26.368 1.00 97.62 108 LEU A CA 1
ATOM 799 C C . LEU A 1 108 ? 27.912 4.889 -26.248 1.00 97.62 108 LEU A C 1
ATOM 801 O O . LEU A 1 108 ? 28.860 5.517 -26.715 1.00 97.62 108 LEU A O 1
ATOM 805 N N . GLY A 1 109 ? 28.065 3.696 -25.665 1.00 96.75 109 GLY A N 1
ATOM 806 C CA . GLY A 1 109 ? 29.360 3.032 -25.526 1.00 96.75 109 GLY A CA 1
ATOM 807 C C . GLY A 1 109 ? 30.022 2.741 -26.874 1.00 96.75 109 GLY A C 1
ATOM 808 O O . GLY A 1 109 ? 31.220 2.971 -27.025 1.00 96.75 109 GLY A O 1
ATOM 809 N N . LEU A 1 110 ? 29.244 2.308 -27.873 1.00 97.50 110 LEU A N 1
ATOM 810 C CA . LEU A 1 110 ? 29.745 2.047 -29.224 1.00 97.50 110 LEU A CA 1
ATOM 811 C C . LEU A 1 110 ? 30.221 3.336 -29.911 1.00 97.50 110 LEU A C 1
ATOM 813 O O . LEU A 1 110 ? 31.290 3.343 -30.514 1.00 97.50 110 LEU A O 1
ATOM 817 N N . LEU A 1 111 ? 29.467 4.436 -29.784 1.00 97.00 111 LEU A N 1
ATOM 818 C CA . LEU A 1 111 ? 29.847 5.742 -30.338 1.00 97.00 111 LEU A CA 1
ATOM 819 C C . LEU A 1 111 ? 31.154 6.265 -29.730 1.00 97.00 111 LEU A C 1
ATOM 821 O O . LEU A 1 111 ? 32.043 6.704 -30.461 1.00 97.00 111 LEU A O 1
ATOM 825 N N . VAL A 1 112 ? 31.287 6.190 -28.402 1.00 96.88 112 VAL A N 1
ATOM 826 C CA . VAL A 1 112 ? 32.505 6.612 -27.693 1.00 96.88 112 VAL A CA 1
ATOM 827 C C . VAL A 1 112 ? 33.688 5.727 -28.085 1.00 96.88 112 VAL A C 1
ATOM 829 O O . VAL A 1 112 ? 34.752 6.239 -28.425 1.00 96.88 112 VAL A O 1
ATOM 832 N N . GLY A 1 113 ? 33.496 4.405 -28.092 1.00 94.00 113 GLY A N 1
ATOM 833 C CA . GLY A 1 113 ? 34.536 3.445 -28.457 1.00 94.00 113 GLY A CA 1
ATOM 834 C C . GLY A 1 113 ? 35.052 3.641 -29.883 1.00 94.00 113 GLY A C 1
ATOM 835 O O . GLY A 1 113 ? 36.262 3.705 -30.086 1.00 94.00 113 GLY A O 1
ATOM 836 N N . LEU A 1 114 ? 34.155 3.794 -30.862 1.00 95.50 114 LEU A N 1
ATOM 837 C CA . LEU A 1 114 ? 34.532 4.022 -32.263 1.00 95.50 114 LEU A CA 1
ATOM 838 C C . LEU A 1 114 ? 35.242 5.368 -32.462 1.00 95.50 114 LEU A C 1
ATOM 840 O O . LEU A 1 114 ? 36.225 5.435 -33.197 1.00 95.50 114 LEU A O 1
ATOM 844 N N . SER A 1 115 ? 34.799 6.421 -31.768 1.00 91.31 115 SER A N 1
ATOM 845 C CA . SER A 1 115 ? 35.455 7.737 -31.815 1.00 91.31 115 SER A CA 1
ATOM 846 C C . SER A 1 115 ? 36.895 7.671 -31.293 1.00 91.31 115 SER A C 1
ATOM 848 O O . SER A 1 115 ? 37.808 8.197 -31.925 1.00 91.31 115 SER A O 1
ATOM 850 N N . LEU A 1 116 ? 37.123 6.975 -30.173 1.00 91.94 116 LEU A N 1
ATOM 851 C CA . LEU A 1 116 ? 38.466 6.790 -29.607 1.00 91.94 116 LEU A CA 1
ATOM 852 C C . LEU A 1 116 ? 39.373 5.939 -30.506 1.00 91.94 116 LEU A C 1
ATOM 854 O O . LEU A 1 116 ? 40.561 6.236 -30.626 1.00 91.94 116 LEU A O 1
ATOM 858 N N . GLN A 1 117 ? 38.830 4.909 -31.164 1.00 89.25 117 GLN A N 1
ATOM 859 C CA . GLN A 1 117 ? 39.593 4.114 -32.133 1.00 89.25 117 GLN A CA 1
ATOM 860 C C . GLN A 1 117 ? 40.041 4.951 -33.336 1.00 89.25 117 GLN A C 1
ATOM 862 O O . GLN A 1 117 ? 41.194 4.838 -33.747 1.00 89.25 117 GLN A O 1
ATOM 867 N N . GLY A 1 118 ? 39.172 5.823 -33.860 1.00 83.44 118 GLY A N 1
ATOM 868 C CA . GLY A 1 118 ? 39.528 6.748 -34.940 1.00 83.44 118 GLY A CA 1
ATOM 869 C C . GLY A 1 118 ? 40.700 7.662 -34.568 1.00 83.44 118 GLY A C 1
ATOM 870 O O . GLY A 1 118 ? 41.654 7.781 -35.333 1.00 83.44 118 GLY A O 1
ATOM 871 N N . LEU A 1 119 ? 40.685 8.215 -33.350 1.00 81.62 119 LEU A N 1
ATOM 872 C CA . LEU A 1 119 ? 41.779 9.050 -32.836 1.00 81.62 119 LEU A CA 1
ATOM 873 C C . LEU A 1 119 ? 43.102 8.276 -32.686 1.00 81.62 119 LEU A C 1
ATOM 875 O O . LEU A 1 119 ? 44.172 8.810 -32.974 1.00 81.62 119 LEU A O 1
ATOM 879 N N . HIS A 1 120 ? 43.051 7.009 -32.263 1.00 77.19 120 HIS A N 1
ATOM 880 C CA . HIS A 1 120 ? 44.246 6.165 -32.149 1.00 77.19 120 HIS A CA 1
ATOM 881 C C . HIS A 1 120 ? 44.872 5.820 -33.511 1.00 77.19 120 HIS A C 1
ATOM 883 O O . HIS A 1 120 ? 46.098 5.776 -33.622 1.00 77.19 120 HIS A O 1
ATOM 889 N N . VAL A 1 121 ? 44.060 5.590 -34.548 1.00 73.31 121 VAL A N 1
ATOM 890 C CA . VAL A 1 121 ? 44.550 5.294 -35.908 1.00 73.31 121 VAL A CA 1
ATOM 891 C C . VAL A 1 121 ? 45.261 6.507 -36.517 1.00 73.31 121 VAL A C 1
ATOM 893 O O . VAL A 1 121 ? 46.324 6.352 -37.116 1.00 73.31 121 VAL A O 1
ATOM 896 N N . GLU A 1 122 ? 44.734 7.714 -36.308 1.00 61.91 122 GLU A N 1
ATOM 897 C CA . GLU A 1 122 ? 45.345 8.957 -36.799 1.00 61.91 122 GLU A CA 1
ATOM 898 C C . GLU A 1 122 ? 46.691 9.250 -36.108 1.00 61.91 122 GLU A C 1
ATOM 900 O O . GLU A 1 122 ? 47.669 9.627 -36.756 1.00 61.91 122 GLU A O 1
ATOM 905 N N . SER A 1 123 ? 46.791 8.957 -34.806 1.00 59.09 123 SER A N 1
ATOM 906 C CA . SER A 1 123 ? 48.042 9.079 -34.047 1.00 59.09 123 SER A CA 1
ATOM 907 C C . SER A 1 123 ? 49.107 8.052 -34.472 1.00 59.09 123 SER A C 1
ATOM 909 O O . SER A 1 123 ? 50.295 8.373 -34.499 1.00 59.09 123 SER A O 1
ATOM 911 N N . GLY A 1 124 ? 48.697 6.840 -34.868 1.00 56.53 124 GLY A N 1
ATOM 912 C CA . GLY A 1 124 ? 49.597 5.819 -35.419 1.00 56.53 124 GLY A CA 1
ATOM 913 C C . GLY A 1 124 ? 50.090 6.133 -36.836 1.00 56.53 124 GLY A C 1
ATOM 914 O O . GLY A 1 124 ? 51.248 5.866 -37.151 1.00 56.53 124 GLY A O 1
ATOM 915 N N . ALA A 1 125 ? 49.249 6.747 -37.675 1.00 55.44 125 ALA A N 1
ATOM 916 C CA . ALA A 1 125 ? 49.622 7.169 -39.026 1.00 55.44 125 ALA A CA 1
ATOM 917 C C . ALA A 1 125 ? 50.601 8.359 -39.026 1.00 55.44 125 ALA A C 1
ATOM 919 O O . ALA A 1 125 ? 51.511 8.402 -39.849 1.00 55.44 125 ALA A O 1
ATOM 920 N N . ALA A 1 126 ? 50.488 9.282 -38.066 1.00 53.16 126 ALA A N 1
ATOM 921 C CA . ALA A 1 126 ? 51.448 10.379 -37.910 1.00 53.16 126 ALA A CA 1
ATOM 922 C C . ALA A 1 126 ? 52.856 9.907 -37.478 1.00 53.16 126 ALA A C 1
ATOM 924 O O . ALA A 1 126 ? 53.844 10.598 -37.723 1.00 53.16 126 ALA A O 1
ATOM 925 N N . ALA A 1 127 ? 52.974 8.727 -36.858 1.00 53.78 127 ALA A N 1
ATOM 926 C CA . ALA A 1 127 ? 54.251 8.199 -36.373 1.00 53.78 127 ALA A CA 1
ATOM 927 C C . ALA A 1 127 ? 55.101 7.506 -37.460 1.00 53.78 127 ALA A C 1
ATOM 929 O O . ALA A 1 127 ? 56.309 7.366 -37.284 1.00 53.78 127 ALA A O 1
ATOM 930 N N . ILE A 1 128 ? 54.505 7.094 -38.585 1.00 53.78 128 ILE A N 1
ATOM 931 C CA . ILE A 1 128 ? 55.212 6.402 -39.682 1.00 53.78 128 ILE A CA 1
ATOM 932 C C . ILE A 1 128 ? 55.818 7.342 -40.737 1.00 53.78 128 ILE A C 1
ATOM 934 O O . ILE A 1 128 ? 56.589 6.869 -41.566 1.00 53.78 128 ILE A O 1
ATOM 938 N N . ASP A 1 129 ? 55.557 8.654 -40.677 1.00 53.06 129 ASP A N 1
ATOM 939 C CA . ASP A 1 129 ? 56.118 9.640 -41.625 1.00 53.06 129 ASP A CA 1
ATOM 940 C C . ASP A 1 129 ? 57.334 10.416 -41.070 1.00 53.06 129 ASP A C 1
ATOM 942 O O . ASP A 1 129 ? 57.889 11.312 -41.703 1.00 53.06 129 ASP A O 1
ATOM 946 N N . SER A 1 130 ? 57.813 10.053 -39.876 1.00 54.84 130 SER A N 1
ATOM 947 C CA . SER A 1 130 ? 59.053 10.610 -39.324 1.00 54.84 130 SER A CA 1
ATOM 948 C C . SER A 1 130 ? 60.268 9.843 -39.850 1.00 54.84 130 SER A C 1
ATOM 950 O O . SER A 1 130 ? 60.849 9.010 -39.157 1.00 54.84 130 SER A O 1
ATOM 952 N N . THR A 1 131 ? 60.680 10.136 -41.085 1.00 54.97 131 THR A N 1
ATOM 953 C CA . THR A 1 131 ? 62.053 9.838 -41.520 1.00 54.97 131 THR A CA 1
ATOM 954 C C . THR A 1 131 ? 63.006 10.660 -40.639 1.00 54.97 131 THR A C 1
ATOM 956 O O . THR A 1 131 ? 62.874 11.886 -40.606 1.00 54.97 131 THR A O 1
ATOM 959 N N . PRO A 1 132 ? 63.946 10.050 -39.892 1.00 60.75 132 PRO A N 1
ATOM 960 C CA . PRO A 1 132 ? 64.851 10.813 -39.043 1.00 60.75 132 PRO A CA 1
ATOM 961 C C . PRO A 1 132 ? 65.788 11.659 -39.919 1.00 60.75 132 PRO A C 1
ATOM 963 O O . PRO A 1 132 ? 66.322 11.147 -40.908 1.00 60.75 132 PRO A O 1
ATOM 966 N N . PRO A 1 133 ? 66.037 12.937 -39.585 1.00 54.69 133 PRO A N 1
ATOM 967 C CA . PRO A 1 133 ? 67.088 13.686 -40.251 1.00 54.69 133 PRO A CA 1
ATOM 968 C C . PRO A 1 133 ? 68.441 13.047 -39.911 1.00 54.69 133 PRO A C 1
ATOM 970 O O . PRO A 1 133 ? 68.751 12.790 -38.746 1.00 54.69 133 PRO A O 1
ATOM 973 N N . VAL A 1 134 ? 69.251 12.787 -40.940 1.00 50.84 134 VAL A N 1
ATOM 974 C CA . VAL A 1 134 ? 70.665 12.424 -40.790 1.00 50.84 134 VAL A CA 1
ATOM 975 C C . VAL A 1 134 ? 71.352 13.526 -39.986 1.00 50.84 134 VAL A C 1
ATOM 977 O O . VAL A 1 134 ? 71.454 14.669 -40.430 1.00 50.84 134 VAL A O 1
ATOM 980 N N . ALA A 1 135 ? 71.807 13.181 -38.784 1.00 51.94 135 ALA A N 1
ATOM 981 C CA . ALA A 1 135 ? 72.623 14.055 -37.962 1.00 51.94 135 ALA A CA 1
ATOM 982 C C . ALA A 1 135 ? 74.021 14.168 -38.589 1.00 51.94 135 ALA A C 1
ATOM 984 O O . ALA A 1 135 ? 74.822 13.235 -38.524 1.00 51.94 135 ALA A O 1
ATOM 985 N N . THR A 1 136 ? 74.321 15.314 -39.200 1.00 46.91 136 THR A N 1
ATOM 986 C CA . THR A 1 136 ? 75.688 15.675 -39.587 1.00 46.91 136 THR A CA 1
ATOM 987 C C . THR A 1 136 ? 76.517 15.851 -38.317 1.00 46.91 136 THR A C 1
ATOM 989 O O . THR A 1 136 ? 76.352 16.825 -37.582 1.00 46.91 136 THR A O 1
ATOM 992 N N . ALA A 1 137 ? 77.395 14.888 -38.043 1.00 49.88 137 ALA A N 1
ATOM 993 C CA . ALA A 1 137 ? 78.372 14.970 -36.970 1.00 49.88 137 ALA A CA 1
ATOM 994 C C . ALA A 1 137 ? 79.385 16.089 -37.269 1.00 49.88 137 ALA A C 1
ATOM 996 O O . ALA A 1 137 ? 80.093 16.051 -38.275 1.00 49.88 137 ALA A O 1
ATOM 997 N N . VAL A 1 138 ? 79.453 17.081 -36.383 1.00 46.62 138 VAL A N 1
ATOM 998 C CA . VAL A 1 138 ? 80.493 18.116 -36.382 1.00 46.62 138 VAL A CA 1
ATOM 999 C C . VAL A 1 138 ? 81.679 17.564 -35.575 1.00 46.62 138 VAL A C 1
ATOM 1001 O O . VAL A 1 138 ? 81.477 17.202 -34.414 1.00 46.62 138 VAL A O 1
ATOM 1004 N N . PRO A 1 139 ? 82.894 17.433 -36.141 1.00 50.84 139 PRO A N 1
ATOM 1005 C CA . PRO A 1 139 ? 84.017 16.851 -35.417 1.00 50.84 139 PRO A CA 1
ATOM 1006 C C . PRO A 1 139 ? 84.615 17.862 -34.427 1.00 50.84 139 PRO A C 1
ATOM 1008 O O . PRO A 1 139 ? 84.863 19.020 -34.763 1.00 50.84 139 PRO A O 1
ATOM 1011 N N . ALA A 1 140 ? 84.840 17.403 -33.195 1.00 46.25 140 ALA A N 1
ATOM 1012 C CA . ALA A 1 140 ? 85.522 18.139 -32.135 1.00 46.25 140 ALA A CA 1
ATOM 1013 C C . ALA A 1 140 ? 87.041 18.226 -32.402 1.00 46.25 140 ALA A C 1
ATOM 1015 O O . ALA A 1 140 ? 87.622 17.247 -32.877 1.00 46.25 140 ALA A O 1
ATOM 1016 N N . PRO A 1 141 ? 87.717 19.344 -32.074 1.00 48.81 141 PRO A N 1
ATOM 1017 C CA . PRO A 1 141 ? 89.167 19.427 -32.163 1.00 48.81 141 PRO A CA 1
ATOM 1018 C C . PRO A 1 141 ? 89.802 18.830 -30.898 1.00 48.81 141 PRO A C 1
ATOM 1020 O O . PRO A 1 141 ? 89.477 19.213 -29.776 1.00 48.81 141 PRO A O 1
ATOM 1023 N N . THR A 1 142 ? 90.726 17.888 -31.065 1.00 44.34 142 THR A N 1
ATOM 1024 C CA . THR A 1 142 ? 91.652 17.461 -30.008 1.00 44.34 142 THR A CA 1
ATOM 1025 C C . THR A 1 142 ? 93.047 17.346 -30.611 1.00 44.34 142 THR A C 1
ATOM 1027 O O . THR A 1 142 ? 93.359 16.428 -31.361 1.00 44.34 142 THR A O 1
ATOM 1030 N N . GLU A 1 143 ? 93.798 18.412 -30.346 1.00 43.72 143 GLU A N 1
ATOM 1031 C CA . GLU A 1 143 ? 95.235 18.525 -30.091 1.00 43.72 143 GLU A CA 1
ATOM 1032 C C . GLU A 1 143 ? 96.105 17.268 -30.285 1.00 43.72 143 GLU A C 1
ATOM 1034 O O . GLU A 1 143 ? 95.954 16.263 -29.593 1.00 43.72 143 GLU A O 1
ATOM 1039 N N . ALA A 1 144 ? 97.091 17.381 -31.182 1.00 41.38 144 ALA A N 1
ATOM 1040 C CA . ALA A 1 144 ? 98.216 16.461 -31.295 1.00 41.38 144 ALA A CA 1
ATOM 1041 C C . ALA A 1 144 ? 99.509 17.233 -31.625 1.00 41.38 144 ALA A C 1
ATOM 1043 O O . ALA A 1 144 ? 99.624 17.866 -32.673 1.00 41.38 144 ALA A O 1
ATOM 1044 N N . ALA A 1 145 ? 100.487 17.137 -30.728 1.00 42.75 145 ALA A N 1
ATOM 1045 C CA . ALA A 1 145 ? 101.922 17.342 -30.948 1.00 42.75 145 ALA A CA 1
ATOM 1046 C C . ALA A 1 145 ? 102.635 16.218 -30.158 1.00 42.75 145 ALA A C 1
ATOM 1048 O O . ALA A 1 145 ? 102.119 15.873 -29.090 1.00 42.75 145 ALA A O 1
ATOM 1049 N N . PRO A 1 146 ? 103.757 15.613 -30.623 1.00 47.97 146 PRO A N 1
ATOM 1050 C CA . PRO A 1 146 ? 104.976 16.333 -31.014 1.00 47.97 146 PRO A CA 1
ATOM 1051 C C . PRO A 1 146 ? 105.809 15.760 -32.197 1.00 47.97 146 PRO A C 1
ATOM 1053 O O . PRO A 1 146 ? 105.655 14.620 -32.616 1.00 47.97 146 PRO A O 1
ATOM 1056 N N . ALA A 1 147 ? 106.711 16.630 -32.679 1.00 40.75 147 ALA A N 1
ATOM 1057 C CA . ALA A 1 147 ? 108.071 16.461 -33.230 1.00 40.75 147 ALA A CA 1
ATOM 1058 C C . ALA A 1 147 ? 108.511 15.172 -33.968 1.00 40.75 147 ALA A C 1
ATOM 1060 O O . ALA A 1 147 ? 108.542 14.098 -33.378 1.00 40.75 147 ALA A O 1
ATOM 1061 N N . ALA A 1 148 ? 109.092 15.343 -35.168 1.00 42.44 148 ALA A N 1
ATOM 1062 C CA . ALA A 1 148 ? 110.489 14.963 -35.444 1.00 42.44 148 ALA A CA 1
ATOM 1063 C C . ALA A 1 148 ? 110.980 15.475 -36.816 1.00 42.44 148 ALA A C 1
ATOM 1065 O O . ALA A 1 148 ? 110.360 15.272 -37.857 1.00 42.44 148 ALA A O 1
ATOM 1066 N N . GLU A 1 149 ? 112.131 16.130 -36.756 1.00 48.59 149 GLU A N 1
ATOM 1067 C CA . GLU A 1 149 ? 113.020 16.616 -37.810 1.00 48.59 149 GLU A CA 1
ATOM 1068 C C . GLU A 1 149 ? 113.769 15.470 -38.520 1.00 48.59 149 GLU A C 1
ATOM 1070 O O . GLU A 1 149 ? 114.048 14.441 -37.898 1.00 48.59 149 GLU A O 1
ATOM 1075 N N . PRO A 1 150 ? 114.182 15.663 -39.784 1.00 51.06 150 PRO A N 1
ATOM 1076 C CA . PRO A 1 150 ? 115.426 15.062 -40.250 1.00 51.06 150 PRO A CA 1
ATOM 1077 C C . PRO A 1 150 ? 116.358 16.090 -40.916 1.00 51.06 150 PRO A C 1
ATOM 1079 O O . PRO A 1 150 ? 116.003 16.767 -41.879 1.00 51.06 150 PRO A O 1
ATOM 1082 N N . ALA A 1 151 ? 117.586 16.148 -40.404 1.00 44.81 151 ALA A N 1
ATOM 1083 C CA . ALA A 1 151 ? 118.779 16.698 -41.052 1.00 44.81 151 ALA A CA 1
ATOM 1084 C C . ALA A 1 151 ? 119.315 15.726 -42.142 1.00 44.81 151 ALA A C 1
ATOM 1086 O O . ALA A 1 151 ? 118.742 14.645 -42.304 1.00 44.81 151 ALA A O 1
ATOM 1087 N N . PRO A 1 152 ? 120.501 15.928 -42.764 1.00 52.41 152 PRO A N 1
ATOM 1088 C CA . PRO A 1 152 ? 121.258 17.138 -43.146 1.00 52.41 152 PRO A CA 1
ATOM 1089 C C . PRO A 1 152 ? 121.692 17.091 -44.644 1.00 52.41 152 PRO A C 1
ATOM 1091 O O . PRO A 1 152 ? 121.389 16.113 -45.328 1.00 52.41 152 PRO A O 1
ATOM 1094 N N . GLN A 1 153 ? 122.454 18.100 -45.118 1.00 40.38 153 GLN A N 1
ATOM 1095 C CA . GLN A 1 153 ? 123.646 18.031 -46.022 1.00 40.38 153 GLN A CA 1
ATOM 1096 C C . GLN A 1 153 ? 123.804 19.315 -46.877 1.00 40.38 153 GLN A C 1
ATOM 1098 O O . GLN A 1 153 ? 122.788 19.930 -47.200 1.00 40.38 153 GLN A O 1
ATOM 1103 N N . PRO A 1 154 ? 124.991 19.590 -47.456 1.00 52.75 154 PRO A N 1
ATOM 1104 C CA . PRO A 1 154 ? 126.335 19.753 -46.888 1.00 52.75 154 PRO A CA 1
ATOM 1105 C C . PRO A 1 154 ? 126.786 21.231 -46.818 1.00 52.75 154 PRO A C 1
ATOM 1107 O O . PRO A 1 154 ? 126.162 22.095 -47.475 1.00 52.75 154 PRO A O 1
#

Foldseek 3Di:
DDDPDVFDEAEDEDEDQPDEAALVNLQVQLVVCVVVVGPGYEYAYLYDYDPRNVVNNVVSVYHYHYNVNVCVVCVVVDDPVVNVVVVVVVVVVVVVVVVVVVVVVVVVVVVVVVVVVVVVVVVVVVVVPCPDPPDDDDDDDDDDDDDDDDDDDD

Secondary structure (DSSP, 8-state):
-EE-SS-EEEEEEE--TT-EE-HHHHHHHHHHHHHTT-SEEEEEESSEE-HHHHHHHHHTTEEEE-HHHHHHHHGGGS-HHHHHHHHHHHHHHHHHHHHHHHHHHHHHHHHHHHHHHHHHHHHHHHHSS-PPP---PPPPP-------------

Sequence (154 aa):
LLSDGPNTWLVSCKHGLAYRIGTAAVNELGAVARLGGAKGGLLITEGRVERDGLAAAEKQSVEVLDGPRLWPLLQPYLPAEIDTRVRSTARLEALRRIAISALGAVTLGLLVGLSLQGLHVESGAAAIDSTPPVATAVPAPTEAAPAAEPAPQP